Protein AF-A0A8S2QZV1-F1 (afdb_monomer_lite)

Radius of gyration: 28.99 Å; chains: 1; bounding box: 80×29×72 Å

Secondary structure (DSSP, 8-state):
-HHHHHHHHHHHHHHHHHS------HHHHHHHHHHHHHHHHHHHHHHHHHHHS-S------TT--HHHHHHHHHHHHHS-EE---TTSPPPPGGGHHHHHHTEE-HHHHHHHHHHHH-

Sequence (118 aa):
MADVIHRISELSHTRHSWFGCSDDDACNRLNHRHTVLMLLIFSAILTSRLFISDVIICWTPGEFTGNFVSYTRHYCYVTNTYYISMNETIPTLSNSHMRRKRSIYYYQWLPILLAFQS

Organism: NCBI:txid392030

Foldseek 3Di:
DVVVVVVVVVVVVVVCVVVPDPPVDPVVVVVVVVLLVVLVVVLVVLVVCVVPHQPDQDDDDPPDDPVRRSVVSVVPVVPWDFDDDPPDDDDDPVVVVVRVVRTDDVSVCVSVVSNVVD

pLDDT: mean 81.91, std 12.2, range [52.66, 95.25]

InterPro domains:
  IPR000990 Innexin [PF00876] (24-118)
  IPR000990 Innexin [PS51013] (19-118)
  IPR000990 Innexin [PTHR11893] (16-117)

Structure (mmCIF, N/CA/C/O backbone):
data_AF-A0A8S2QZV1-F1
#
_entry.id   AF-A0A8S2QZV1-F1
#
loop_
_atom_site.group_PDB
_atom_site.id
_atom_site.type_symbol
_atom_site.label_atom_id
_atom_site.label_alt_id
_atom_site.label_comp_id
_atom_site.label_asym_id
_atom_site.label_entity_id
_atom_site.label_seq_id
_atom_site.pdbx_PDB_ins_code
_atom_site.Cartn_x
_atom_site.Cartn_y
_atom_site.Cartn_z
_atom_site.occupancy
_atom_site.B_iso_or_equiv
_atom_site.auth_seq_id
_atom_site.auth_comp_id
_atom_site.auth_asym_id
_atom_site.auth_atom_id
_atom_site.pdbx_PDB_model_num
ATOM 1 N N . MET A 1 1 ? 56.080 -4.268 -43.711 1.00 56.44 1 MET A N 1
ATOM 2 C CA . MET A 1 1 ? 54.666 -4.185 -44.156 1.00 56.44 1 MET A CA 1
ATOM 3 C C . MET A 1 1 ? 53.895 -5.489 -43.940 1.00 56.44 1 MET A C 1
ATOM 5 O O . MET A 1 1 ? 52.753 -5.400 -43.51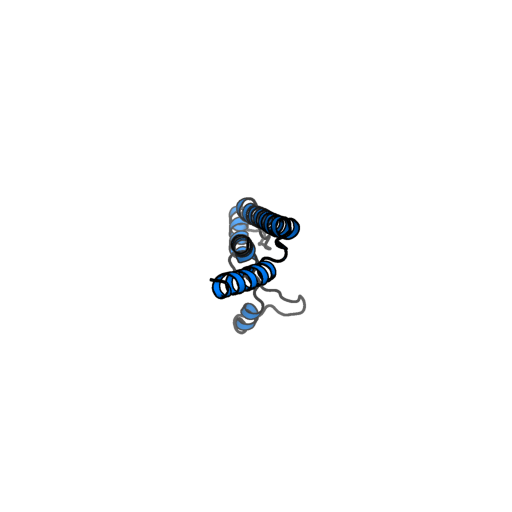7 1.00 56.44 1 MET A O 1
ATOM 9 N N . ALA A 1 2 ? 54.490 -6.672 -44.148 1.00 62.81 2 ALA A N 1
ATOM 10 C CA . ALA A 1 2 ? 53.828 -7.963 -43.899 1.00 62.81 2 ALA A CA 1
ATOM 11 C C . ALA A 1 2 ? 53.386 -8.179 -42.431 1.00 62.81 2 ALA A C 1
ATOM 13 O O . ALA A 1 2 ? 52.269 -8.632 -42.195 1.00 62.81 2 ALA A O 1
ATOM 14 N N . ASP A 1 3 ? 54.192 -7.752 -41.449 1.00 70.75 3 ASP A N 1
ATOM 15 C CA . ASP A 1 3 ? 53.861 -7.883 -40.014 1.00 70.75 3 ASP A CA 1
ATOM 16 C C . ASP A 1 3 ? 52.621 -7.094 -39.577 1.00 70.75 3 ASP A C 1
ATOM 18 O O . ASP A 1 3 ? 51.900 -7.495 -38.662 1.00 70.75 3 ASP A O 1
ATOM 22 N N . VAL A 1 4 ? 52.354 -5.963 -40.236 1.00 71.88 4 VAL A N 1
ATOM 23 C CA . VAL A 1 4 ? 51.177 -5.132 -39.945 1.00 71.88 4 VAL A CA 1
ATOM 24 C C . VAL A 1 4 ? 49.916 -5.826 -40.455 1.00 71.88 4 VAL A C 1
ATOM 26 O O . VAL A 1 4 ? 48.910 -5.865 -39.753 1.00 71.88 4 VAL A O 1
ATOM 29 N N . ILE A 1 5 ? 49.986 -6.443 -41.637 1.00 71.69 5 ILE A N 1
ATOM 30 C CA . ILE A 1 5 ? 48.860 -7.171 -42.231 1.00 71.69 5 ILE A CA 1
ATOM 31 C C . ILE A 1 5 ? 48.533 -8.429 -41.406 1.00 71.69 5 ILE A C 1
ATOM 33 O O . ILE A 1 5 ? 47.360 -8.694 -41.148 1.00 71.69 5 ILE A O 1
ATOM 37 N N . HIS A 1 6 ? 49.544 -9.145 -40.898 1.00 71.62 6 HIS A N 1
ATOM 38 C CA . HIS A 1 6 ? 49.332 -10.323 -40.047 1.00 71.62 6 HIS A CA 1
ATOM 39 C C . HIS A 1 6 ? 48.633 -9.965 -38.723 1.00 71.62 6 HIS A C 1
ATOM 41 O O . HIS A 1 6 ? 47.655 -10.610 -38.343 1.00 71.62 6 HIS A O 1
ATOM 47 N N . ARG A 1 7 ? 49.054 -8.880 -38.054 1.00 71.06 7 ARG A N 1
ATOM 48 C CA . ARG A 1 7 ? 48.410 -8.403 -36.812 1.00 71.06 7 ARG A CA 1
ATOM 49 C C . ARG A 1 7 ? 46.976 -7.916 -37.026 1.00 71.06 7 ARG A C 1
ATOM 51 O O . ARG A 1 7 ? 46.134 -8.115 -36.156 1.00 71.06 7 ARG A O 1
ATOM 58 N N . ILE A 1 8 ? 46.674 -7.316 -38.180 1.00 71.31 8 ILE A N 1
ATOM 59 C CA . ILE A 1 8 ? 45.303 -6.913 -38.534 1.00 71.31 8 ILE A CA 1
ATOM 60 C C . ILE A 1 8 ? 44.401 -8.143 -38.731 1.00 71.31 8 ILE A C 1
ATOM 62 O O . ILE A 1 8 ? 43.231 -8.100 -38.350 1.00 71.31 8 ILE A O 1
ATOM 66 N N . SER A 1 9 ? 44.937 -9.246 -39.268 1.00 69.75 9 SER A N 1
ATOM 67 C CA . SER A 1 9 ? 44.173 -10.489 -39.453 1.00 69.75 9 SER A CA 1
ATOM 68 C C . SER A 1 9 ? 43.829 -11.199 -38.133 1.00 69.75 9 SER A C 1
ATOM 70 O O . SER A 1 9 ? 42.709 -11.677 -37.976 1.00 69.75 9 SER A O 1
ATOM 72 N N . GLU A 1 10 ? 44.715 -11.180 -37.130 1.00 67.75 10 GLU A N 1
ATOM 73 C CA . GLU A 1 10 ? 44.409 -11.747 -35.804 1.00 67.75 10 GLU A CA 1
ATOM 74 C C . GLU A 1 10 ? 43.421 -10.887 -34.999 1.00 67.75 10 GLU A C 1
ATOM 76 O O . GLU A 1 10 ? 42.558 -11.409 -34.285 1.00 67.75 10 GLU A O 1
ATOM 81 N N . LEU A 1 11 ? 43.486 -9.560 -35.163 1.00 63.78 11 LEU A N 1
ATOM 82 C CA . LEU A 1 11 ? 42.525 -8.625 -34.566 1.00 63.78 11 LEU A CA 1
ATOM 83 C C . LEU A 1 11 ? 41.127 -8.734 -35.197 1.00 63.78 11 LEU A C 1
ATOM 85 O O . LEU A 1 11 ? 40.127 -8.486 -34.522 1.00 63.78 11 LEU A O 1
ATOM 89 N N . SER A 1 12 ? 41.022 -9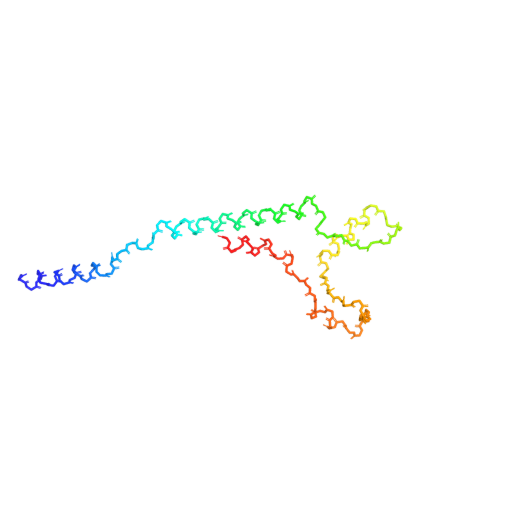.107 -36.478 1.00 61.91 12 SER A N 1
ATOM 90 C CA . SER A 1 12 ? 39.716 -9.309 -37.119 1.00 61.91 12 SER A CA 1
ATOM 91 C C . SER A 1 12 ? 39.052 -10.616 -36.671 1.00 61.91 12 SER A C 1
ATOM 93 O O . SER A 1 12 ? 37.840 -10.627 -36.441 1.00 61.91 12 SER A O 1
ATOM 95 N N . HIS A 1 13 ? 39.837 -11.678 -36.465 1.00 60.59 13 HIS A N 1
ATOM 96 C CA . HIS A 1 13 ?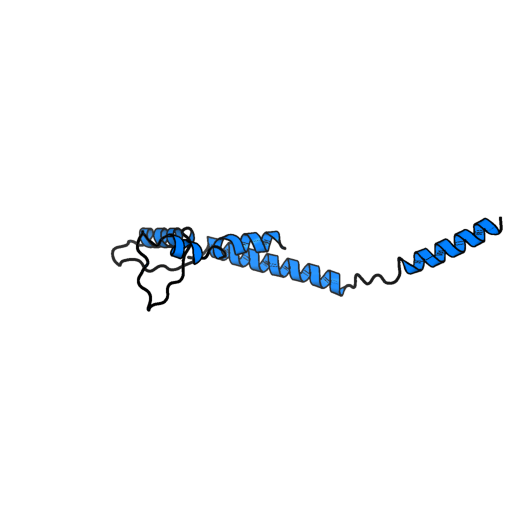 39.345 -12.992 -36.044 1.00 60.59 13 HIS A CA 1
ATOM 97 C C . HIS A 1 13 ? 38.895 -13.018 -34.573 1.00 60.59 13 HIS A C 1
ATOM 99 O O . HIS A 1 13 ? 37.868 -13.613 -34.249 1.00 60.59 13 HIS A O 1
ATOM 105 N N . THR A 1 14 ? 39.609 -12.313 -33.687 1.00 59.09 14 THR A N 1
ATOM 106 C CA . THR A 1 14 ? 39.226 -12.154 -32.270 1.00 59.09 14 THR A CA 1
ATOM 107 C C . THR A 1 14 ? 38.028 -11.223 -32.086 1.00 59.09 14 THR A C 1
ATOM 109 O O . THR A 1 14 ? 37.187 -11.468 -31.230 1.00 59.09 14 THR A O 1
ATOM 112 N N . ARG A 1 15 ? 37.851 -10.196 -32.926 1.00 56.03 15 ARG A N 1
ATOM 113 C CA . ARG A 1 15 ? 36.636 -9.363 -32.891 1.00 56.03 15 ARG A CA 1
ATOM 114 C C . ARG A 1 15 ? 35.379 -10.164 -33.250 1.00 56.03 15 ARG A C 1
ATOM 116 O O . ARG A 1 15 ? 34.343 -9.968 -32.629 1.00 56.03 15 ARG A O 1
ATOM 123 N N . HIS A 1 16 ? 35.462 -11.101 -34.194 1.00 53.56 16 HIS A N 1
ATOM 124 C CA . HIS A 1 16 ? 34.313 -11.933 -34.568 1.00 53.56 16 HIS A CA 1
ATOM 125 C C . HIS A 1 16 ? 33.886 -12.924 -33.468 1.00 53.56 16 HIS A C 1
ATOM 127 O O . HIS A 1 16 ? 32.712 -13.276 -33.412 1.00 53.56 16 HIS A O 1
ATOM 133 N N . SER A 1 17 ? 34.791 -13.338 -32.568 1.00 54.78 17 SER A N 1
ATOM 134 C CA . SER A 1 17 ? 34.437 -14.193 -31.423 1.00 54.78 17 SER A CA 1
ATOM 135 C C . SER A 1 17 ? 33.786 -13.428 -30.263 1.00 54.78 17 SER A C 1
ATOM 137 O O . SER A 1 17 ? 33.072 -14.038 -29.478 1.00 54.78 17 SER A O 1
ATOM 139 N N . TRP A 1 18 ? 33.998 -12.109 -30.154 1.00 52.66 18 TRP A N 1
ATOM 140 C CA . TRP A 1 18 ? 33.307 -11.240 -29.184 1.00 52.66 18 TRP A CA 1
ATOM 141 C C . TRP A 1 18 ? 31.953 -10.713 -29.691 1.00 52.66 18 TRP A C 1
ATOM 143 O O . TRP A 1 18 ? 31.108 -10.340 -28.886 1.00 52.66 18 TRP A O 1
ATOM 153 N N . PHE A 1 19 ? 31.735 -10.700 -31.011 1.00 55.81 19 PHE A N 1
ATOM 154 C CA . PHE A 1 19 ? 30.466 -10.325 -31.660 1.00 55.81 19 PHE A CA 1
ATOM 155 C C . PHE A 1 19 ? 29.689 -11.551 -32.197 1.00 55.81 19 PHE A C 1
ATOM 157 O O . PHE A 1 19 ? 28.878 -11.431 -33.116 1.00 55.81 19 PHE A O 1
ATOM 164 N N . GLY A 1 20 ? 29.964 -12.745 -31.658 1.00 52.69 20 GLY A N 1
ATOM 165 C CA . GLY A 1 20 ? 29.303 -13.999 -32.021 1.00 52.69 20 GLY A CA 1
ATOM 166 C C . GLY A 1 20 ? 27.889 -14.096 -31.440 1.00 52.69 20 GLY A C 1
ATOM 167 O O . GLY A 1 20 ? 27.740 -14.172 -30.229 1.00 52.69 20 GLY A O 1
ATOM 168 N N . CYS A 1 21 ? 26.903 -14.124 -32.345 1.00 56.00 21 CYS A N 1
ATOM 169 C CA . CYS A 1 21 ? 25.445 -14.124 -32.163 1.00 56.0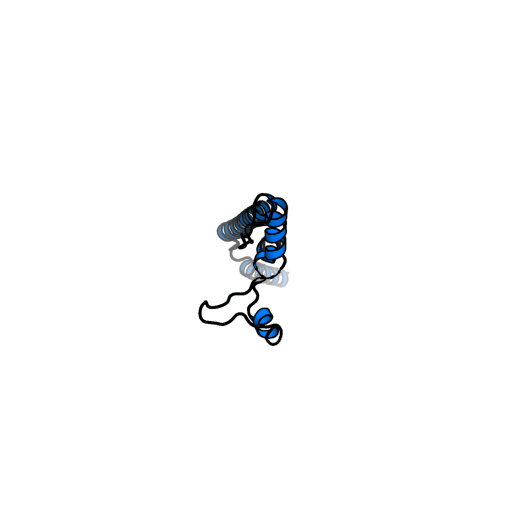0 21 CYS A CA 1
ATOM 170 C C . CYS A 1 21 ? 24.892 -12.949 -31.341 1.00 56.00 21 CYS A C 1
ATOM 172 O O . CYS A 1 21 ? 25.100 -12.837 -30.139 1.00 56.00 21 CYS A O 1
ATOM 174 N N . SER A 1 22 ? 24.106 -12.094 -31.997 1.00 58.28 22 SER A N 1
ATOM 175 C CA . SER A 1 22 ? 23.130 -11.242 -31.318 1.00 58.28 22 SER A CA 1
ATOM 176 C C . SER A 1 22 ? 22.043 -12.141 -30.715 1.00 58.28 22 SER A C 1
ATOM 178 O O . SER A 1 22 ? 20.932 -12.180 -31.226 1.00 58.28 22 SER A O 1
ATOM 180 N N . ASP A 1 23 ? 22.379 -12.849 -29.638 1.00 56.56 23 ASP A N 1
ATOM 181 C CA . ASP A 1 23 ? 21.467 -13.640 -28.801 1.00 56.56 23 ASP A CA 1
ATOM 182 C C . ASP A 1 23 ? 20.642 -12.734 -27.860 1.00 56.56 23 ASP A C 1
ATOM 184 O O . ASP A 1 23 ? 19.961 -13.196 -26.948 1.00 56.56 23 ASP A O 1
ATOM 188 N N . ASP A 1 24 ? 20.631 -11.418 -28.110 1.00 59.44 24 ASP A N 1
ATOM 189 C CA . ASP A 1 24 ? 19.524 -10.534 -27.732 1.00 59.44 24 ASP A CA 1
ATOM 190 C C . ASP A 1 24 ? 18.324 -10.819 -28.646 1.00 59.44 24 ASP A C 1
ATOM 192 O O . ASP A 1 24 ? 17.832 -9.968 -29.398 1.00 59.44 24 ASP A O 1
ATOM 196 N N . ASP A 1 25 ? 17.885 -12.074 -28.610 1.00 68.94 25 ASP A N 1
ATOM 197 C CA . ASP A 1 25 ? 16.824 -12.595 -29.440 1.00 68.94 25 ASP A CA 1
ATOM 198 C C . ASP A 1 25 ? 15.570 -11.743 -29.270 1.00 68.94 25 ASP A C 1
ATOM 200 O O . ASP A 1 25 ? 15.256 -11.232 -28.187 1.00 68.94 25 ASP A O 1
ATOM 204 N N . ALA A 1 26 ? 14.792 -11.626 -30.345 1.00 75.19 26 ALA A N 1
ATOM 205 C CA . ALA A 1 26 ? 13.486 -10.972 -30.315 1.00 75.19 26 ALA A CA 1
ATOM 206 C C . ALA A 1 26 ? 12.634 -11.440 -29.117 1.00 75.19 26 ALA A C 1
ATOM 208 O O . ALA A 1 26 ? 11.885 -10.643 -28.556 1.00 75.19 26 ALA A O 1
ATOM 209 N N . CYS A 1 27 ? 12.823 -12.690 -28.680 1.00 74.94 27 CYS A N 1
ATOM 210 C CA . CYS A 1 27 ? 12.260 -13.280 -27.471 1.00 74.94 27 CYS A CA 1
ATOM 211 C C . CYS A 1 27 ? 12.603 -12.516 -26.178 1.00 74.94 27 CYS A C 1
ATOM 213 O O . CYS A 1 27 ? 11.698 -12.254 -25.387 1.00 74.94 27 CYS A O 1
ATOM 215 N N . ASN A 1 28 ? 13.858 -12.102 -25.958 1.00 80.56 28 ASN A N 1
ATOM 216 C CA . ASN A 1 28 ? 14.259 -11.334 -24.771 1.00 80.56 28 ASN A CA 1
ATOM 217 C C . ASN A 1 28 ? 13.627 -9.929 -24.776 1.00 80.56 28 ASN A C 1
ATOM 219 O O . ASN A 1 28 ? 13.043 -9.490 -23.783 1.00 80.56 28 ASN A O 1
ATOM 223 N N . ARG A 1 29 ? 13.637 -9.252 -25.935 1.00 80.50 29 ARG A N 1
ATOM 224 C CA . ARG A 1 29 ? 12.981 -7.939 -26.114 1.00 80.50 29 ARG A CA 1
ATOM 225 C C . ARG A 1 29 ? 11.468 -8.010 -25.919 1.00 80.50 29 ARG A C 1
ATOM 227 O O . ARG A 1 29 ? 10.876 -7.105 -25.330 1.00 80.50 29 ARG A O 1
ATOM 234 N N . LEU A 1 30 ? 10.848 -9.076 -26.417 1.00 82.38 30 LEU A N 1
ATOM 235 C CA . LEU A 1 30 ? 9.423 -9.341 -26.270 1.00 82.38 30 LEU A CA 1
ATOM 236 C C . LEU A 1 30 ? 9.073 -9.607 -24.799 1.00 82.38 30 LEU A C 1
ATOM 238 O O . LEU A 1 30 ? 8.127 -9.016 -24.285 1.00 82.38 30 LEU A O 1
ATOM 242 N N . ASN A 1 31 ? 9.875 -10.416 -24.103 1.00 87.50 31 ASN A N 1
ATOM 243 C CA . ASN A 1 31 ? 9.665 -10.745 -22.696 1.00 87.50 31 ASN A CA 1
ATOM 244 C C . ASN A 1 31 ? 9.807 -9.522 -21.777 1.00 87.50 31 ASN A C 1
ATOM 246 O O . ASN A 1 31 ? 8.919 -9.265 -20.965 1.00 87.50 31 ASN A O 1
ATOM 250 N N . HIS A 1 32 ? 10.868 -8.722 -21.933 1.00 86.31 32 HIS A N 1
ATOM 251 C CA . HIS A 1 32 ? 11.036 -7.503 -21.138 1.00 86.31 32 HIS A CA 1
ATOM 252 C C . HIS A 1 32 ? 9.875 -6.526 -21.378 1.00 86.31 32 HIS A C 1
ATOM 254 O O . HIS A 1 32 ? 9.265 -6.043 -20.427 1.00 86.31 32 HIS A O 1
ATOM 260 N N . ARG A 1 33 ? 9.470 -6.323 -22.640 1.00 89.62 33 ARG A N 1
ATOM 261 C CA . ARG A 1 33 ? 8.329 -5.458 -22.966 1.00 89.62 33 ARG A CA 1
ATOM 262 C C . ARG A 1 33 ? 7.007 -5.981 -22.400 1.00 89.62 33 ARG A C 1
ATOM 264 O O . ARG A 1 33 ? 6.227 -5.188 -21.881 1.00 89.62 33 ARG A O 1
ATOM 271 N N . HIS A 1 34 ? 6.737 -7.283 -22.485 1.00 91.19 34 HIS A N 1
ATOM 272 C CA . HIS A 1 34 ? 5.515 -7.863 -21.924 1.00 91.19 34 HIS A CA 1
ATOM 273 C C . HIS A 1 34 ? 5.493 -7.818 -20.403 1.00 91.19 34 HIS A C 1
ATOM 275 O O . HIS A 1 34 ? 4.465 -7.462 -19.836 1.00 91.19 34 HIS A O 1
ATOM 281 N N . THR A 1 35 ? 6.605 -8.144 -19.748 1.00 92.88 35 THR A N 1
ATOM 282 C CA . THR A 1 35 ? 6.692 -8.143 -18.284 1.00 92.88 35 THR A CA 1
ATOM 283 C C . THR A 1 35 ? 6.453 -6.740 -17.730 1.00 92.88 35 THR A C 1
ATOM 285 O O . THR A 1 35 ? 5.605 -6.575 -16.855 1.00 92.88 35 THR A O 1
ATOM 288 N N . VAL A 1 36 ? 7.101 -5.718 -18.302 1.00 93.94 36 VAL A N 1
ATOM 289 C CA . VAL A 1 36 ? 6.893 -4.312 -17.913 1.00 93.94 36 VAL A CA 1
ATOM 290 C C . VAL A 1 36 ? 5.441 -3.885 -18.141 1.00 93.94 36 VAL A C 1
ATOM 292 O O . VAL A 1 36 ? 4.811 -3.335 -17.240 1.00 93.94 36 VAL A O 1
ATOM 295 N N . LEU A 1 37 ? 4.858 -4.197 -19.306 1.00 94.31 37 LEU A N 1
ATOM 296 C CA . LEU A 1 37 ? 3.456 -3.870 -19.591 1.00 94.31 37 LEU A CA 1
ATOM 297 C C . LEU A 1 37 ? 2.485 -4.549 -18.614 1.00 94.31 37 LEU A C 1
ATOM 299 O O . LEU A 1 37 ? 1.551 -3.904 -18.142 1.00 94.31 37 LEU A O 1
ATOM 303 N N . MET A 1 38 ? 2.702 -5.824 -18.284 1.00 94.12 38 MET A N 1
ATOM 304 C CA . MET A 1 38 ? 1.864 -6.556 -17.329 1.00 94.12 38 MET A CA 1
ATOM 305 C C . MET A 1 38 ? 1.950 -5.944 -15.928 1.00 94.12 38 MET A C 1
ATOM 307 O O . MET A 1 38 ? 0.918 -5.733 -15.291 1.00 94.12 38 MET A O 1
ATOM 311 N N . LEU A 1 39 ? 3.156 -5.605 -15.460 1.00 93.62 39 LEU A N 1
ATOM 312 C CA . LEU A 1 39 ? 3.354 -4.963 -14.158 1.00 93.62 39 LEU A CA 1
ATOM 313 C C . LEU A 1 39 ? 2.701 -3.576 -14.095 1.00 93.62 39 LEU A C 1
ATOM 315 O O . LEU A 1 39 ? 2.024 -3.274 -13.111 1.00 93.62 39 LEU A O 1
ATOM 319 N N . LEU A 1 40 ? 2.813 -2.771 -15.158 1.00 94.31 40 LEU A N 1
ATOM 320 C CA . LEU A 1 40 ? 2.146 -1.468 -15.250 1.00 94.31 40 LEU A CA 1
ATOM 321 C C . LEU A 1 40 ? 0.620 -1.601 -15.208 1.00 94.31 40 LEU A C 1
ATOM 323 O O . LEU A 1 40 ? -0.042 -0.850 -14.491 1.00 94.31 40 LEU A O 1
ATOM 327 N N . ILE A 1 41 ? 0.053 -2.576 -15.927 1.00 95.25 41 ILE A N 1
ATOM 328 C CA . ILE A 1 41 ? -1.392 -2.841 -15.910 1.00 95.25 41 ILE A CA 1
ATOM 329 C C . ILE A 1 41 ? -1.843 -3.246 -14.503 1.00 95.25 41 ILE A C 1
ATOM 331 O O . ILE A 1 41 ? -2.813 -2.689 -13.989 1.00 95.25 41 ILE A O 1
ATOM 335 N N . PHE A 1 42 ? -1.139 -4.172 -13.847 1.00 93.44 42 PHE A N 1
ATOM 336 C CA . PHE A 1 42 ? -1.490 -4.578 -12.486 1.00 93.44 42 PHE A CA 1
ATOM 337 C C . PHE A 1 42 ? -1.345 -3.435 -11.480 1.00 93.44 42 PHE A C 1
ATOM 339 O O . PHE A 1 42 ? -2.228 -3.256 -10.641 1.00 93.44 42 PHE A O 1
ATOM 346 N N . SER A 1 43 ? -0.293 -2.622 -11.591 1.00 94.25 43 SER A N 1
ATOM 347 C CA . SER A 1 43 ? -0.111 -1.437 -10.750 1.00 94.25 43 SER A CA 1
ATOM 348 C C . SER A 1 43 ? -1.251 -0.429 -10.928 1.00 94.25 43 SER A C 1
ATOM 350 O O . SER A 1 43 ? -1.836 0.033 -9.942 1.00 94.25 43 SER A O 1
ATOM 352 N N . ALA A 1 44 ? -1.649 -0.151 -12.174 1.00 93.12 44 ALA A N 1
ATOM 353 C CA . ALA A 1 44 ? -2.764 0.739 -12.482 1.00 93.12 44 ALA A CA 1
ATOM 354 C C . ALA A 1 44 ? -4.096 0.201 -11.934 1.00 93.12 44 ALA A C 1
ATOM 356 O O . ALA A 1 44 ? -4.861 0.951 -11.324 1.00 93.12 44 ALA A O 1
ATOM 357 N N . ILE A 1 45 ? -4.359 -1.103 -12.083 1.00 93.25 45 ILE A N 1
ATOM 358 C CA . ILE A 1 45 ? -5.566 -1.742 -11.543 1.00 93.25 45 ILE A CA 1
ATOM 359 C C . ILE A 1 45 ? -5.592 -1.628 -10.018 1.00 93.25 45 ILE A C 1
ATOM 361 O O . ILE A 1 45 ? -6.589 -1.162 -9.468 1.00 93.25 45 ILE A O 1
ATOM 365 N N . LEU A 1 46 ? -4.516 -2.007 -9.323 1.00 91.44 46 LEU A N 1
ATOM 366 C CA . LEU A 1 46 ? -4.456 -1.926 -7.860 1.00 91.44 46 LEU A CA 1
ATOM 367 C C . LEU A 1 46 ? -4.660 -0.492 -7.374 1.00 91.44 46 LEU A C 1
ATOM 369 O O . LEU A 1 46 ? -5.484 -0.255 -6.496 1.00 91.44 46 LEU A O 1
ATOM 373 N N . THR A 1 47 ? -3.987 0.466 -8.006 1.00 90.38 47 THR A N 1
ATOM 374 C CA . THR A 1 47 ? -4.123 1.890 -7.694 1.00 90.38 47 THR A CA 1
ATOM 375 C C . THR A 1 47 ? -5.558 2.374 -7.901 1.00 90.38 47 THR A C 1
ATOM 377 O O . THR A 1 47 ? -6.119 3.029 -7.028 1.00 90.38 47 THR A O 1
ATOM 380 N N . SER A 1 48 ? -6.209 1.990 -9.002 1.00 90.62 48 SER A N 1
ATOM 381 C CA . SER A 1 48 ? -7.606 2.362 -9.265 1.00 90.62 48 SER A CA 1
ATOM 382 C C . SER A 1 48 ? -8.574 1.839 -8.196 1.00 90.62 48 SER A C 1
ATOM 384 O O . SER A 1 48 ? -9.501 2.547 -7.798 1.00 90.62 48 SER A O 1
ATOM 386 N N . ARG A 1 49 ? -8.330 0.633 -7.661 1.00 85.94 49 ARG A N 1
ATOM 387 C CA . ARG A 1 49 ? -9.135 0.056 -6.574 1.00 85.94 49 ARG A CA 1
ATOM 388 C C . ARG A 1 49 ? -9.025 0.867 -5.286 1.00 85.94 49 ARG A C 1
ATOM 390 O O . ARG A 1 49 ? -10.024 0.963 -4.586 1.00 85.94 49 ARG A O 1
ATOM 397 N N . LEU A 1 50 ? -7.867 1.475 -5.014 1.00 81.62 50 LEU A N 1
ATOM 398 C CA . LEU A 1 50 ? -7.674 2.337 -3.843 1.00 81.62 50 LEU A CA 1
ATOM 399 C C . LEU A 1 50 ? -8.511 3.623 -3.904 1.00 81.62 50 LEU A C 1
ATOM 401 O O . LEU A 1 50 ? -8.896 4.142 -2.863 1.00 81.62 50 LEU A O 1
ATOM 405 N N . PHE A 1 51 ? -8.778 4.145 -5.105 1.00 79.88 51 PHE A N 1
ATOM 406 C CA . PHE A 1 51 ? -9.507 5.406 -5.284 1.00 79.88 51 PHE A CA 1
ATOM 407 C C . PHE A 1 51 ? -11.022 5.229 -5.399 1.00 79.88 51 PHE A C 1
ATOM 409 O O . PHE A 1 51 ? -11.776 6.108 -4.993 1.00 79.88 51 PHE A O 1
ATOM 416 N N . ILE A 1 52 ? -11.472 4.124 -5.997 1.00 82.06 52 ILE A N 1
ATOM 417 C CA . ILE A 1 52 ? -12.874 3.951 -6.411 1.00 82.06 52 ILE A CA 1
ATOM 418 C C . ILE A 1 52 ? -13.679 3.144 -5.384 1.00 82.06 52 ILE A C 1
ATOM 420 O O . ILE A 1 52 ? -14.908 3.199 -5.382 1.00 82.06 52 ILE A O 1
ATOM 424 N N . SER A 1 53 ? -13.031 2.341 -4.539 1.00 78.50 53 SER A N 1
ATOM 425 C CA . SER A 1 53 ? -13.730 1.353 -3.712 1.00 78.50 53 SER A CA 1
ATOM 426 C C . SER A 1 53 ? -13.129 1.200 -2.320 1.00 78.50 53 SER A C 1
ATOM 428 O O . SER A 1 53 ? -11.948 1.447 -2.096 1.00 78.50 53 SER A O 1
ATOM 430 N N . ASP A 1 54 ? -13.959 0.730 -1.389 1.00 82.25 54 ASP A N 1
ATOM 431 C CA . ASP A 1 54 ? -13.520 0.352 -0.050 1.00 82.25 54 ASP A CA 1
ATOM 432 C C . ASP A 1 54 ? -12.567 -0.857 -0.141 1.00 82.25 54 ASP A C 1
ATOM 434 O O . ASP A 1 54 ? -12.981 -1.971 -0.463 1.00 82.25 54 ASP A O 1
ATOM 438 N N . VAL A 1 55 ? -11.279 -0.640 0.144 1.00 83.69 55 VAL A N 1
ATOM 439 C CA . VAL A 1 55 ? -10.216 -1.666 0.053 1.00 83.69 55 VAL A CA 1
ATOM 440 C C . VAL A 1 55 ? -10.401 -2.783 1.084 1.00 83.69 55 VAL A C 1
ATOM 442 O O . VAL A 1 55 ? -10.018 -3.929 0.853 1.00 83.69 55 VAL A O 1
ATOM 445 N N . ILE A 1 56 ? -10.987 -2.448 2.235 1.00 88.69 56 ILE A N 1
ATOM 446 C CA . ILE A 1 56 ? -11.251 -3.374 3.332 1.00 88.69 56 ILE A CA 1
ATOM 447 C C . ILE A 1 56 ? -12.593 -3.055 3.988 1.00 88.69 56 ILE A C 1
ATOM 449 O O . ILE A 1 56 ? -12.959 -1.895 4.186 1.00 88.69 56 ILE A O 1
ATOM 453 N N . ILE A 1 57 ? -13.315 -4.107 4.366 1.00 90.06 57 ILE A N 1
ATOM 454 C CA . ILE A 1 57 ? -14.542 -4.010 5.150 1.00 90.06 57 ILE A CA 1
ATOM 455 C C . ILE A 1 57 ? -14.204 -4.433 6.576 1.00 90.06 57 ILE A C 1
ATOM 457 O O . ILE A 1 57 ? -13.724 -5.541 6.810 1.00 90.06 57 ILE A O 1
ATOM 461 N N . CYS A 1 58 ? -14.439 -3.534 7.527 1.00 91.62 58 CYS A N 1
ATOM 462 C CA . CYS A 1 58 ? -14.287 -3.807 8.949 1.00 91.62 58 CYS A CA 1
ATOM 463 C C . CYS A 1 58 ? -15.654 -4.040 9.596 1.00 91.62 58 CYS A C 1
ATOM 465 O O . CYS A 1 58 ? -16.676 -3.531 9.133 1.00 91.62 58 CYS A O 1
ATOM 467 N N . TRP A 1 59 ? -15.660 -4.816 10.678 1.00 91.56 59 TRP A N 1
ATOM 468 C CA . TRP A 1 59 ? -16.833 -4.929 11.531 1.00 91.56 59 TRP A CA 1
ATOM 469 C C . TRP A 1 59 ? -17.001 -3.628 12.323 1.00 91.56 59 TRP A C 1
ATOM 471 O O . TRP A 1 59 ? -16.090 -3.217 13.044 1.00 91.56 59 TRP A O 1
ATOM 481 N N . THR A 1 60 ? -18.155 -2.983 12.171 1.00 93.19 60 THR A N 1
ATOM 482 C CA . THR A 1 60 ? -18.516 -1.742 12.867 1.00 93.19 60 THR A CA 1
ATOM 483 C C . THR A 1 60 ? -19.780 -1.954 13.698 1.00 93.19 60 THR A C 1
ATOM 485 O O . THR A 1 60 ? -20.659 -2.705 13.271 1.00 93.19 60 THR A O 1
ATOM 488 N N . PRO A 1 61 ? -19.913 -1.291 14.858 1.00 92.56 61 PRO A N 1
ATOM 489 C CA . PRO A 1 61 ? -21.134 -1.358 15.656 1.00 92.56 61 PRO A CA 1
ATOM 490 C C . PRO A 1 61 ? -22.331 -0.751 14.903 1.00 92.56 61 PRO A C 1
ATOM 492 O O . PRO A 1 61 ? -22.163 0.136 14.066 1.00 92.56 61 PRO A O 1
ATOM 495 N N . GLY A 1 62 ? -23.543 -1.217 15.223 1.00 91.19 62 GLY A N 1
ATOM 496 C CA . GLY A 1 62 ? -24.780 -0.825 14.527 1.00 91.19 62 GLY A CA 1
ATOM 497 C C . GLY A 1 62 ? -25.193 0.641 14.700 1.00 91.19 62 GLY A C 1
ATOM 498 O O . GLY A 1 62 ? -25.954 1.156 13.891 1.00 91.19 62 GLY A O 1
ATOM 499 N N . GLU A 1 63 ? -24.647 1.327 15.704 1.00 93.38 63 GLU A N 1
ATOM 500 C CA . GLU A 1 63 ? -24.927 2.740 16.000 1.00 93.38 63 GLU A CA 1
ATOM 501 C C . GLU A 1 63 ? -24.183 3.721 15.070 1.00 93.38 63 GLU A C 1
ATOM 503 O O . GLU A 1 63 ? -24.366 4.936 15.151 1.00 93.38 63 GLU A O 1
ATOM 508 N N . PHE A 1 64 ? -23.284 3.232 14.209 1.00 91.94 64 PHE A N 1
ATOM 509 C CA . PHE A 1 64 ? -22.476 4.095 13.347 1.00 91.94 64 PHE A CA 1
ATOM 510 C C . PHE A 1 64 ? -23.256 4.553 12.112 1.00 91.94 64 PHE A C 1
ATOM 512 O O . PHE A 1 64 ? -23.759 3.749 11.331 1.00 91.94 64 PHE A O 1
ATOM 519 N N . THR A 1 65 ? -23.284 5.870 11.883 1.00 92.62 65 THR A N 1
ATOM 520 C CA . THR A 1 65 ? -23.802 6.443 10.632 1.00 92.62 65 THR A CA 1
ATOM 521 C C . THR A 1 65 ? -22.889 6.097 9.451 1.00 92.62 65 THR A C 1
ATOM 523 O O . THR A 1 65 ? -21.712 5.771 9.630 1.00 92.62 65 THR A O 1
ATOM 526 N N . GLY A 1 66 ? -23.392 6.214 8.217 1.00 90.12 66 GLY A N 1
ATOM 527 C CA . GLY A 1 66 ? -22.628 5.865 7.009 1.00 90.12 66 GLY A CA 1
ATOM 528 C C . GLY A 1 66 ? -21.257 6.551 6.905 1.00 90.12 66 GLY A C 1
ATOM 529 O O . GLY A 1 66 ? -20.279 5.921 6.499 1.00 90.12 66 GLY A O 1
ATOM 530 N N . ASN A 1 67 ? -21.147 7.807 7.352 1.00 92.06 67 ASN A N 1
ATOM 531 C CA . ASN A 1 67 ? -19.876 8.535 7.395 1.00 92.06 67 ASN A CA 1
ATOM 532 C C . ASN A 1 67 ? -18.882 7.929 8.392 1.00 92.06 67 ASN A C 1
ATOM 534 O O . ASN A 1 67 ? -17.704 7.796 8.063 1.00 92.06 67 ASN A O 1
ATOM 538 N N . PHE A 1 68 ? -19.340 7.527 9.581 1.00 93.75 68 PHE A N 1
ATOM 539 C CA . PHE A 1 68 ? -18.479 6.851 10.553 1.00 93.75 68 PHE A CA 1
ATOM 540 C C . PHE A 1 68 ? -18.023 5.488 10.044 1.00 93.75 68 PHE A C 1
ATOM 542 O O . PHE A 1 68 ? -16.871 5.114 10.259 1.00 93.75 68 PHE A O 1
ATOM 549 N N . VAL A 1 69 ? -18.876 4.768 9.315 1.00 92.62 69 VAL A N 1
ATOM 550 C CA . VAL A 1 69 ? -18.494 3.490 8.708 1.00 92.62 69 VAL A CA 1
ATOM 551 C C . VAL A 1 69 ? -17.400 3.699 7.655 1.00 92.62 69 VAL A C 1
ATOM 553 O O . VAL A 1 69 ? -16.374 3.023 7.710 1.00 92.62 69 VAL A O 1
ATOM 556 N N . SER A 1 70 ? -17.558 4.672 6.752 1.00 91.31 70 SER A N 1
ATOM 557 C CA . SER A 1 70 ? -16.530 5.002 5.750 1.00 91.31 70 SER A CA 1
ATOM 558 C C . SER A 1 70 ? -15.211 5.445 6.396 1.00 91.31 70 SER A C 1
ATOM 560 O O . SER A 1 70 ? -14.143 4.944 6.038 1.00 91.31 70 SER A O 1
ATOM 562 N N . TYR A 1 71 ? -15.268 6.301 7.423 1.00 91.75 71 TYR A N 1
ATOM 563 C CA . TYR A 1 71 ? -14.084 6.690 8.195 1.00 91.75 71 TYR A CA 1
ATOM 564 C C . TYR A 1 71 ? -13.390 5.481 8.830 1.00 91.75 71 TYR A C 1
ATOM 566 O O . TYR A 1 71 ? -12.175 5.324 8.709 1.00 91.75 71 TYR A O 1
ATOM 574 N N . THR A 1 72 ? -14.160 4.590 9.460 1.00 93.62 72 THR A N 1
ATOM 575 C CA . THR A 1 72 ? -13.609 3.402 10.123 1.00 93.62 72 THR A CA 1
ATOM 576 C C . THR A 1 72 ? -12.912 2.479 9.124 1.00 93.62 72 THR A C 1
ATOM 578 O O . THR A 1 72 ? -11.843 1.955 9.428 1.00 93.62 72 THR A O 1
ATOM 581 N N . ARG A 1 73 ? -13.434 2.335 7.898 1.00 91.50 73 ARG A N 1
ATOM 582 C CA . ARG A 1 73 ? -12.774 1.550 6.838 1.00 91.50 73 ARG A CA 1
ATOM 583 C C . ARG A 1 73 ? -11.401 2.106 6.468 1.00 91.50 73 ARG A C 1
ATOM 585 O O . ARG A 1 73 ? -10.432 1.349 6.437 1.00 91.50 73 ARG A O 1
ATOM 592 N N . HIS A 1 74 ? -11.298 3.419 6.269 1.00 90.44 74 HIS A N 1
ATOM 593 C CA . HIS A 1 74 ? -10.017 4.079 5.999 1.00 90.44 74 HIS A CA 1
ATOM 594 C C . HIS A 1 74 ? -9.059 3.938 7.185 1.00 90.44 74 HIS A C 1
ATOM 596 O O . HIS A 1 74 ? -7.884 3.613 7.010 1.00 90.44 74 HIS A O 1
ATOM 602 N N . TYR A 1 75 ? -9.572 4.111 8.403 1.00 92.12 75 TYR A N 1
ATOM 603 C CA . TYR A 1 75 ? -8.792 3.955 9.622 1.00 92.12 75 TYR A CA 1
ATOM 604 C C . TYR A 1 75 ? -8.223 2.536 9.768 1.00 92.12 75 TYR A C 1
ATOM 606 O O . TYR A 1 75 ? -7.038 2.380 10.062 1.00 92.12 75 TYR A O 1
ATOM 614 N N . CYS A 1 76 ? -9.029 1.501 9.515 1.00 90.81 76 CYS A N 1
ATOM 615 C CA . CYS A 1 76 ? -8.596 0.103 9.534 1.00 90.81 76 CYS A CA 1
ATOM 616 C C . CYS A 1 76 ? -7.613 -0.246 8.412 1.00 90.81 76 CYS A C 1
ATOM 618 O O . CYS A 1 76 ? -6.825 -1.169 8.579 1.00 90.81 76 CYS A O 1
ATOM 620 N N . TYR A 1 77 ? -7.654 0.452 7.278 1.00 89.25 77 TYR A N 1
ATOM 621 C CA . TYR A 1 77 ? -6.691 0.242 6.198 1.00 89.25 77 TYR A CA 1
ATOM 622 C C . TYR A 1 77 ? -5.320 0.850 6.518 1.00 89.25 77 TYR A C 1
ATOM 624 O O . TYR A 1 77 ? -4.287 0.219 6.297 1.00 89.25 77 TYR A O 1
ATOM 632 N N . VAL A 1 78 ? -5.298 2.074 7.056 1.00 89.06 78 VAL A N 1
ATOM 633 C CA . VAL A 1 78 ? -4.052 2.771 7.420 1.00 89.06 78 VAL A CA 1
ATOM 634 C C . VAL A 1 78 ? -3.431 2.162 8.681 1.00 89.06 78 VAL A C 1
ATOM 636 O O . VAL A 1 78 ? -2.210 2.028 8.787 1.00 89.06 78 VAL A O 1
ATOM 639 N N . THR A 1 79 ? -4.269 1.740 9.629 1.00 88.88 79 THR A N 1
ATOM 640 C CA . THR A 1 79 ? -3.835 1.041 10.839 1.00 88.88 79 THR A CA 1
ATOM 641 C C . THR A 1 79 ? -3.572 -0.422 10.513 1.00 88.88 79 THR A C 1
ATOM 643 O O . THR A 1 79 ? -4.501 -1.186 10.289 1.00 88.88 79 THR A O 1
ATOM 646 N N . ASN A 1 80 ? -2.305 -0.831 10.517 1.00 87.81 80 ASN A N 1
ATOM 647 C CA . ASN A 1 80 ? -1.911 -2.202 10.180 1.00 87.81 80 ASN A CA 1
ATOM 648 C C . ASN A 1 80 ? -2.742 -3.265 10.911 1.00 87.81 80 ASN A C 1
ATOM 650 O O . ASN A 1 80 ? -2.944 -3.202 12.129 1.00 87.81 80 ASN A O 1
ATOM 654 N N . THR A 1 81 ? -3.173 -4.273 10.159 1.00 89.44 81 THR A N 1
ATOM 655 C CA . THR A 1 81 ? -3.955 -5.399 10.671 1.00 89.44 81 THR A CA 1
ATOM 656 C C . THR A 1 81 ? -3.030 -6.526 11.113 1.00 89.44 81 THR A C 1
ATOM 658 O O . THR A 1 81 ? -1.873 -6.596 10.706 1.00 89.44 81 THR A O 1
ATOM 661 N N . TYR A 1 82 ? -3.504 -7.409 11.986 1.00 88.88 82 TYR A N 1
ATOM 662 C CA . TYR A 1 82 ? -2.753 -8.582 12.426 1.00 88.88 82 TYR A CA 1
ATOM 663 C C . TYR A 1 82 ? -3.702 -9.770 12.529 1.00 88.88 82 TYR A C 1
ATOM 665 O O . TYR A 1 82 ? -4.883 -9.609 12.836 1.00 88.88 82 TYR A O 1
ATOM 673 N N . TYR A 1 83 ? -3.183 -10.964 12.262 1.00 87.62 83 TYR A N 1
ATOM 674 C CA . TYR A 1 83 ? -3.971 -12.188 12.351 1.00 87.62 83 TYR A CA 1
ATOM 675 C C . TYR A 1 83 ? -4.024 -12.712 13.793 1.00 87.62 83 TYR A C 1
ATOM 677 O O . TYR A 1 83 ? -3.028 -12.688 14.517 1.00 87.62 83 TYR A O 1
ATOM 685 N N . ILE A 1 84 ? -5.165 -13.237 14.222 1.00 86.19 84 ILE A N 1
ATOM 686 C CA . ILE A 1 84 ? -5.290 -13.964 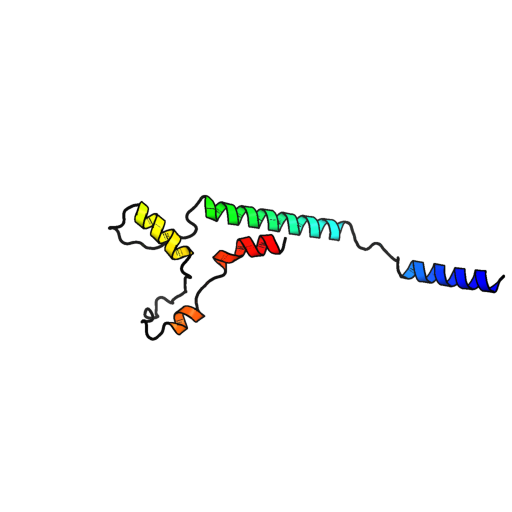15.486 1.00 86.19 84 ILE A CA 1
ATOM 687 C C . ILE A 1 84 ? -6.100 -15.233 15.253 1.00 86.19 84 ILE A C 1
ATOM 689 O O . ILE A 1 84 ? -7.083 -15.216 14.516 1.00 86.19 84 ILE A O 1
ATOM 693 N N . SER A 1 85 ? -5.652 -16.343 15.841 1.00 85.69 85 SER A N 1
ATOM 694 C CA . SER A 1 85 ? -6.418 -17.587 15.804 1.00 85.69 85 SER A CA 1
ATOM 695 C C . SER A 1 85 ? -7.656 -17.448 16.687 1.00 85.69 85 SER A C 1
ATOM 697 O O . SER A 1 85 ? -7.571 -16.875 17.769 1.00 85.69 85 SER A O 1
ATOM 699 N N . MET A 1 86 ? -8.786 -18.024 16.274 1.00 84.75 86 MET A N 1
ATOM 700 C CA . MET A 1 86 ? -10.039 -17.979 17.045 1.00 84.75 86 MET A CA 1
ATOM 701 C C . MET A 1 86 ? -9.935 -18.647 18.428 1.00 84.75 86 MET A C 1
ATOM 703 O O . MET A 1 86 ? -10.768 -18.395 19.290 1.00 84.75 86 MET A O 1
ATOM 707 N N . ASN A 1 87 ? -8.918 -19.490 18.645 1.00 86.25 87 ASN A N 1
ATOM 708 C CA . ASN A 1 87 ? -8.659 -20.153 19.927 1.00 86.25 87 ASN A CA 1
ATOM 709 C C . ASN A 1 87 ? -7.703 -19.361 20.849 1.00 86.25 87 ASN A C 1
ATOM 711 O O . ASN A 1 87 ? -7.442 -19.781 21.973 1.00 86.25 87 ASN A O 1
ATOM 715 N N . GLU A 1 88 ? -7.132 -18.247 20.377 1.00 81.00 88 GLU A N 1
ATOM 716 C CA . GLU A 1 88 ? -6.249 -17.376 21.164 1.00 81.00 88 GLU A CA 1
ATOM 717 C C . GLU A 1 88 ? -7.043 -16.189 21.738 1.00 81.00 88 GLU A C 1
ATOM 719 O O . GLU A 1 88 ? -7.907 -15.617 21.074 1.00 81.00 88 GLU A O 1
ATOM 724 N N . THR A 1 89 ? -6.739 -15.774 22.972 1.00 79.44 89 THR A N 1
ATOM 725 C CA . THR A 1 89 ? -7.334 -14.567 23.562 1.00 79.44 89 THR A CA 1
ATOM 726 C C . THR A 1 89 ? -6.721 -13.306 22.957 1.00 79.44 89 THR A C 1
ATOM 728 O O . THR A 1 89 ? -5.528 -13.258 22.648 1.00 79.44 89 THR A O 1
ATOM 731 N N . ILE A 1 90 ? -7.534 -12.255 22.795 1.00 82.06 90 ILE A N 1
ATOM 732 C CA . ILE A 1 90 ? -7.069 -10.976 22.247 1.00 82.06 90 ILE A CA 1
ATOM 733 C C . ILE A 1 90 ? -5.970 -10.422 23.171 1.00 82.06 90 ILE A C 1
ATOM 735 O O . ILE A 1 90 ? -6.238 -10.179 24.352 1.00 82.06 90 ILE A O 1
ATOM 739 N N . PRO A 1 91 ? -4.736 -10.214 22.674 1.00 74.62 91 PRO A N 1
ATOM 740 C CA . PRO A 1 91 ? -3.626 -9.789 23.512 1.00 74.62 91 PRO A CA 1
ATOM 741 C C . PRO A 1 91 ? -3.905 -8.409 24.116 1.00 74.62 91 PRO A C 1
ATOM 743 O O . PRO A 1 91 ? -4.152 -7.432 23.401 1.00 74.62 91 PRO A O 1
ATOM 746 N N . THR A 1 92 ? -3.837 -8.331 25.446 1.00 73.38 92 THR A N 1
ATOM 747 C CA . THR A 1 92 ? -3.953 -7.087 26.218 1.00 73.38 92 THR A CA 1
ATOM 748 C C . THR A 1 92 ? -2.741 -6.175 25.980 1.00 73.38 92 THR A C 1
ATOM 750 O O . THR A 1 92 ? -1.737 -6.595 25.398 1.00 73.38 92 THR A O 1
ATOM 753 N N . LEU A 1 93 ? -2.805 -4.912 26.427 1.00 66.12 93 LEU A N 1
ATOM 754 C CA . LEU A 1 93 ? -1.755 -3.899 26.197 1.00 66.12 93 LEU A CA 1
ATOM 755 C C . LEU A 1 93 ? -0.334 -4.364 26.591 1.00 66.12 93 LEU A C 1
ATOM 757 O O . LEU A 1 93 ? 0.641 -3.962 25.955 1.00 66.12 93 LEU A O 1
ATOM 761 N N . SER A 1 94 ? -0.228 -5.254 27.585 1.00 67.56 94 SER A N 1
ATOM 762 C CA . SER A 1 94 ? 1.029 -5.862 28.043 1.00 67.56 94 SER A CA 1
ATOM 763 C C . SER A 1 94 ? 1.733 -6.702 26.963 1.00 67.56 94 SER A C 1
ATOM 765 O O . SER A 1 94 ? 2.958 -6.739 26.935 1.00 67.56 94 SER A O 1
ATOM 767 N N . ASN A 1 95 ? 0.987 -7.296 26.024 1.00 70.06 95 ASN A N 1
ATOM 768 C CA . ASN A 1 95 ? 1.500 -8.165 24.955 1.00 70.06 95 ASN A CA 1
ATOM 769 C C . ASN A 1 95 ? 1.520 -7.474 23.576 1.00 70.06 95 ASN A C 1
ATOM 771 O O . ASN A 1 95 ? 1.430 -8.120 22.527 1.00 70.06 95 ASN A O 1
ATOM 775 N N . SER A 1 96 ? 1.655 -6.146 23.552 1.00 72.81 96 SER A N 1
ATOM 776 C CA . SER A 1 96 ? 1.682 -5.332 22.324 1.00 72.81 96 SER A CA 1
ATOM 777 C C . SER A 1 96 ? 2.807 -5.708 21.346 1.00 72.81 96 SER A C 1
ATOM 779 O O . SER A 1 96 ? 2.637 -5.584 20.131 1.00 72.81 96 SER A O 1
ATOM 781 N N . HIS A 1 97 ? 3.924 -6.245 21.846 1.00 78.62 97 HIS A N 1
ATOM 782 C CA . HIS A 1 97 ? 5.031 -6.724 21.016 1.00 78.62 97 HIS A CA 1
ATOM 783 C C . HIS A 1 97 ? 4.608 -7.865 20.072 1.00 78.62 97 HIS A C 1
ATOM 785 O O . HIS A 1 97 ? 4.993 -7.885 18.902 1.00 78.62 97 HIS A O 1
ATOM 791 N N . MET A 1 98 ? 3.748 -8.778 20.537 1.00 76.38 98 MET A N 1
ATOM 792 C CA . MET A 1 98 ? 3.258 -9.898 19.724 1.00 76.38 98 MET A CA 1
ATOM 793 C C . MET A 1 98 ? 2.365 -9.418 18.575 1.00 76.38 98 MET A C 1
ATOM 795 O O . MET A 1 98 ? 2.470 -9.932 17.462 1.00 76.38 98 MET A O 1
ATOM 799 N N . ARG A 1 99 ? 1.555 -8.373 18.809 1.00 79.19 99 ARG A N 1
ATOM 800 C CA . ARG A 1 99 ? 0.736 -7.735 17.762 1.00 79.19 99 ARG A CA 1
ATOM 801 C C . ARG A 1 99 ? 1.603 -7.129 16.661 1.00 79.19 99 ARG A C 1
ATOM 803 O O . ARG A 1 99 ? 1.294 -7.306 15.491 1.00 79.19 99 ARG A O 1
ATOM 810 N N . ARG A 1 100 ? 2.703 -6.461 17.032 1.00 80.62 100 ARG A N 1
ATOM 811 C CA . ARG A 1 100 ? 3.638 -5.841 16.076 1.00 80.62 100 ARG A CA 1
ATOM 812 C C . ARG A 1 100 ? 4.440 -6.865 15.272 1.00 80.62 100 ARG A C 1
ATOM 814 O O . ARG A 1 100 ? 4.805 -6.601 14.137 1.00 80.62 100 ARG A O 1
ATOM 821 N N . LYS A 1 101 ? 4.731 -8.037 15.840 1.00 82.56 101 LYS A N 1
ATOM 822 C CA . LYS A 1 101 ? 5.452 -9.091 15.111 1.00 82.56 101 LYS A CA 1
ATOM 823 C C . LYS A 1 101 ? 4.584 -9.755 14.035 1.00 82.56 101 LYS A C 1
ATOM 825 O O . LYS A 1 101 ? 5.110 -10.254 13.048 1.00 82.56 101 LYS A O 1
ATOM 830 N N . ARG A 1 102 ? 3.265 -9.782 14.242 1.00 82.25 102 ARG A N 1
ATOM 831 C CA . ARG A 1 102 ? 2.289 -10.453 13.369 1.00 82.25 102 ARG A CA 1
ATOM 832 C C . ARG A 1 102 ? 1.482 -9.470 12.505 1.00 82.25 102 ARG A C 1
ATOM 834 O O . ARG A 1 102 ? 0.498 -9.876 11.887 1.00 82.25 102 ARG A O 1
ATOM 841 N N . SER A 1 103 ? 1.845 -8.187 12.496 1.00 86.56 103 SER A N 1
ATOM 842 C CA . SER A 1 103 ? 1.152 -7.179 11.698 1.00 86.56 103 SER A CA 1
ATOM 843 C C . SER A 1 103 ? 1.536 -7.247 10.226 1.00 86.56 103 SER A C 1
ATOM 845 O O . SER A 1 103 ? 2.657 -7.584 9.847 1.00 86.56 103 SER A O 1
ATOM 847 N N . ILE A 1 104 ? 0.557 -6.927 9.393 1.00 89.19 104 ILE A N 1
ATOM 848 C CA . ILE A 1 104 ? 0.605 -7.045 7.949 1.00 89.19 104 ILE A CA 1
ATOM 849 C C . ILE A 1 104 ? 0.667 -5.638 7.353 1.00 89.19 104 ILE A C 1
ATOM 851 O O . ILE A 1 104 ? -0.253 -4.848 7.543 1.00 89.19 104 ILE A O 1
ATOM 855 N N . TYR A 1 105 ? 1.745 -5.352 6.618 1.00 89.19 105 TYR A N 1
ATOM 856 C CA . TYR A 1 105 ? 2.026 -4.026 6.045 1.00 89.19 105 TYR A CA 1
ATOM 857 C C . TYR A 1 105 ? 2.007 -4.007 4.507 1.00 89.19 105 TYR A C 1
ATOM 859 O O . TYR A 1 105 ? 1.909 -2.946 3.899 1.00 89.19 105 TYR A O 1
ATOM 867 N N . TYR A 1 106 ? 2.116 -5.165 3.845 1.00 89.31 106 TYR A N 1
ATOM 868 C CA . TYR A 1 106 ? 2.433 -5.227 2.411 1.00 89.31 106 TYR A CA 1
ATOM 869 C C . TYR A 1 106 ? 1.339 -4.665 1.493 1.00 89.31 106 TYR A C 1
ATOM 871 O O . TYR A 1 106 ? 1.661 -4.168 0.418 1.00 89.31 106 TYR A O 1
ATOM 879 N N . TYR A 1 107 ? 0.067 -4.690 1.906 1.00 88.12 107 TYR A N 1
ATOM 880 C CA . TYR A 1 107 ? -1.049 -4.199 1.087 1.00 88.12 107 TYR A CA 1
ATOM 881 C C . TYR A 1 107 ? -0.914 -2.720 0.711 1.00 88.12 107 TYR A C 1
ATOM 883 O O . TYR A 1 107 ? -1.272 -2.336 -0.398 1.00 88.12 107 TYR A O 1
ATOM 891 N N . GLN A 1 108 ? -0.355 -1.908 1.609 1.00 89.56 108 GLN A N 1
ATOM 892 C CA . GLN A 1 108 ? -0.184 -0.470 1.398 1.00 89.56 108 GLN A CA 1
ATOM 893 C C . GLN A 1 108 ? 0.905 -0.166 0.358 1.00 89.56 108 GLN A C 1
ATOM 895 O O . GLN A 1 108 ? 0.786 0.781 -0.415 1.00 89.56 108 GLN A O 1
ATOM 900 N N . TRP A 1 109 ? 1.955 -0.987 0.320 1.00 91.75 109 TRP A N 1
ATOM 901 C CA . TRP A 1 109 ? 3.144 -0.758 -0.505 1.00 91.75 109 TRP A CA 1
ATOM 902 C C . TRP A 1 109 ? 3.105 -1.481 -1.847 1.00 91.75 109 TRP A C 1
ATOM 904 O O . TRP A 1 109 ? 3.822 -1.093 -2.763 1.00 91.75 109 TRP A O 1
ATOM 914 N N . LEU A 1 110 ? 2.267 -2.509 -1.986 1.00 92.25 110 LEU A N 1
ATOM 915 C CA . LEU A 1 110 ? 2.172 -3.339 -3.185 1.00 92.25 110 LEU A CA 1
ATOM 916 C C . LEU A 1 110 ? 2.066 -2.535 -4.503 1.00 92.25 110 LEU A C 1
ATOM 918 O O . LEU A 1 110 ? 2.897 -2.770 -5.377 1.00 92.25 110 LEU A O 1
ATOM 922 N N . PRO A 1 111 ? 1.138 -1.569 -4.682 1.00 90.31 111 PRO A N 1
ATOM 923 C CA . PRO A 1 111 ? 1.054 -0.815 -5.939 1.00 90.31 111 PRO A CA 1
ATOM 924 C C . PRO A 1 111 ? 2.299 0.046 -6.210 1.00 90.31 111 PRO A C 1
ATOM 926 O O . PRO A 1 111 ? 2.717 0.172 -7.360 1.00 90.31 111 PRO A O 1
ATOM 929 N N . ILE A 1 112 ? 2.929 0.584 -5.159 1.00 91.25 112 ILE A N 1
ATOM 930 C CA . ILE A 1 112 ? 4.156 1.390 -5.259 1.00 91.25 112 ILE A CA 1
ATOM 931 C C . ILE A 1 112 ? 5.328 0.506 -5.692 1.00 91.25 112 ILE A C 1
ATOM 933 O O . ILE A 1 112 ? 6.076 0.869 -6.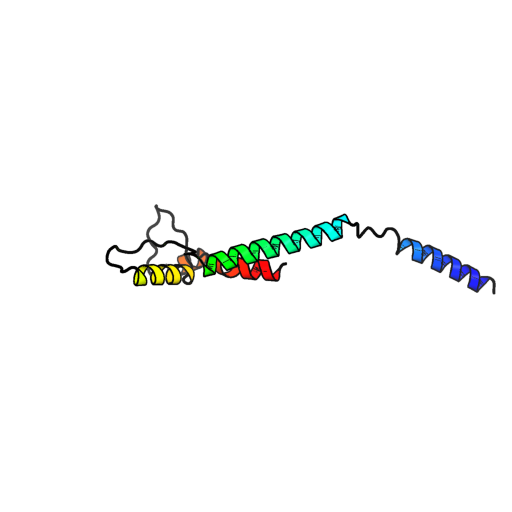593 1.00 91.25 112 ILE A O 1
ATOM 937 N N . LEU A 1 113 ? 5.465 -0.674 -5.084 1.00 94.38 113 LEU A N 1
ATOM 938 C CA . LEU A 1 113 ? 6.521 -1.629 -5.415 1.00 94.38 113 LEU A CA 1
ATOM 939 C C . LEU A 1 113 ? 6.376 -2.155 -6.846 1.00 94.38 113 LEU A C 1
ATOM 941 O O . LEU A 1 113 ? 7.369 -2.232 -7.563 1.00 94.38 113 LEU A O 1
ATOM 945 N N . LEU A 1 114 ? 5.149 -2.459 -7.281 1.00 91.31 114 LEU A N 1
ATOM 946 C CA . LEU A 1 114 ? 4.888 -2.909 -8.651 1.00 91.31 114 LEU A CA 1
ATOM 947 C C . LEU A 1 114 ? 5.208 -1.823 -9.686 1.00 91.31 114 LEU A C 1
ATOM 949 O O . LEU A 1 114 ? 5.779 -2.146 -10.721 1.00 91.31 114 LEU A O 1
ATOM 953 N N . ALA A 1 115 ? 4.876 -0.558 -9.406 1.00 91.19 115 ALA A N 1
ATOM 954 C CA . ALA A 1 115 ? 5.241 0.569 -10.272 1.00 91.19 115 ALA A CA 1
ATOM 955 C C . ALA A 1 115 ? 6.745 0.879 -10.267 1.00 91.19 115 ALA A C 1
ATOM 957 O O . ALA A 1 115 ? 7.262 1.411 -11.240 1.00 91.19 115 ALA A O 1
ATOM 958 N N . PHE A 1 116 ? 7.445 0.594 -9.170 1.00 93.44 116 PHE A N 1
ATOM 959 C CA . PHE A 1 116 ? 8.885 0.821 -9.086 1.00 93.44 116 PHE A CA 1
ATOM 960 C C . PHE A 1 116 ? 9.695 -0.266 -9.808 1.00 93.44 116 PHE A C 1
ATOM 962 O O . PHE A 1 116 ? 10.774 0.014 -10.319 1.00 93.44 116 PHE A O 1
ATOM 969 N N . GLN A 1 117 ? 9.201 -1.508 -9.821 1.00 92.19 117 GLN A N 1
ATOM 970 C CA . GLN A 1 117 ? 9.872 -2.641 -10.464 1.00 92.19 117 GLN A CA 1
ATOM 971 C C . GLN A 1 117 ? 9.630 -2.719 -11.980 1.00 92.19 117 GLN A C 1
ATOM 973 O O . GLN A 1 117 ? 10.452 -3.306 -12.686 1.00 92.19 117 GLN A O 1
ATOM 978 N N . SER A 1 118 ? 8.492 -2.202 -12.458 1.00 86.06 118 SER A N 1
ATOM 979 C CA . SER A 1 118 ? 8.164 -2.111 -13.886 1.00 86.06 118 SER A CA 1
ATOM 980 C C . SER A 1 118 ? 9.077 -1.136 -14.614 1.00 86.06 118 SER A C 1
ATOM 982 O O . SER A 1 118 ? 9.565 -1.507 -15.700 1.00 86.06 118 SER A O 1
#